Protein AF-A0A8H4B5T0-F1 (afdb_monomer)

InterPro domains:
  IPR009003 Peptidase S1, PA clan [SSF50494] (5-47)

Secondary structure (DSSP, 8-state):
----GGGTT-EEEEEETTTTEEEEEEEEEEEEEETTEEEEEEEEHHHHPPTT--PPP------------

Sequence (69 aa):
MVCSHGDSGGPVFKYDEFTSETYLIGMVFSALIENGTNYCFIHPVDAILFPGMEVMTIYNTPNISHSSD

Organism: Gigaspora margarita (NCBI:txid4874)

Solvent-accessible surface area (backbone atoms only — not comparable to full-atom values): 4662 Å² total; per-residue (Å²): 131,86,57,48,90,85,41,51,73,37,81,37,73,44,78,38,84,89,78,72,44,76,42,81,53,23,29,32,63,48,48,48,76,57,97,88,42,70,42,70,42,64,48,44,42,77,82,69,52,54,94,93,61,79,89,81,86,83,83,81,74,77,83,76,76,79,79,86,125

pLDDT: mean 81.82, std 12.54, range [51.34, 93.5]

Foldseek 3Di:
DADDAVQFQPWDWDQDPVVRDIDGQFGFHDWDQDPNDIDTDTDGPVNVDDPPDDDDDDDPPPPPPPPDD

Nearest PDB structures (foldseek):
  3po1-assembly1_C  TM=7.831E-01  e=2.790E-02  Homo sapiens
  1vit-assembly2_G  TM=7.753E-01  e=1.576E-01  Bos taurus
  1ycp-assembly2_M  TM=7.571E-01  e=3.190E-01  Bos taurus
  5jdu-assembly2_D  TM=8.114E-01  e=8.346E-01  Homo sapiens

Mean predicted aligned error: 8.65 Å

Radius of gyration: 16.9 Å; Cα contacts (8 Å, |Δi|>4): 87; chains: 1; bounding box: 40×30×48 Å

Structure (mmCIF, N/CA/C/O backbone):
data_AF-A0A8H4B5T0-F1
#
_entry.id   AF-A0A8H4B5T0-F1
#
loop_
_atom_site.group_PDB
_atom_site.id
_atom_site.type_symbol
_atom_site.label_atom_id
_atom_site.label_alt_id
_atom_site.label_comp_id
_atom_site.label_asym_id
_atom_site.label_entity_id
_atom_site.label_seq_id
_atom_site.pdbx_PDB_ins_code
_atom_site.Cartn_x
_atom_site.Cartn_y
_atom_site.Cartn_z
_atom_site.occupancy
_atom_site.B_iso_or_equiv
_atom_site.auth_seq_id
_atom_site.auth_comp_id
_atom_site.auth_asym_id
_atom_site.auth_atom_id
_atom_site.pdbx_PDB_model_num
ATOM 1 N N . MET A 1 1 ? 10.121 2.661 1.970 1.00 66.56 1 MET A N 1
ATOM 2 C CA . MET A 1 1 ? 10.135 1.227 1.607 1.00 66.56 1 MET A CA 1
ATOM 3 C C . MET A 1 1 ? 11.077 1.048 0.426 1.00 66.56 1 MET A C 1
ATOM 5 O O . MET A 1 1 ? 11.247 2.008 -0.316 1.00 66.56 1 MET A O 1
ATOM 9 N N . VAL A 1 2 ? 11.699 -0.117 0.264 1.00 73.69 2 VAL A N 1
ATOM 10 C CA . VAL A 1 2 ? 12.406 -0.466 -0.978 1.00 73.69 2 VAL A CA 1
ATOM 11 C C . VAL A 1 2 ? 11.439 -1.326 -1.781 1.00 73.69 2 VAL A C 1
ATOM 13 O O . VAL A 1 2 ? 11.030 -2.360 -1.265 1.00 73.69 2 VAL A O 1
ATOM 16 N N . CYS A 1 3 ? 11.042 -0.891 -2.980 1.00 77.25 3 CYS A N 1
ATOM 17 C CA . CYS A 1 3 ? 10.256 -1.720 -3.894 1.00 77.25 3 CYS A CA 1
ATOM 18 C C . CYS A 1 3 ? 11.165 -2.299 -4.973 1.00 77.25 3 CYS A C 1
ATOM 20 O O . CYS A 1 3 ? 12.009 -1.611 -5.552 1.00 77.25 3 CYS A O 1
ATOM 22 N N . SER A 1 4 ? 10.987 -3.575 -5.251 1.00 79.06 4 SER A N 1
ATOM 23 C CA . SER A 1 4 ? 11.701 -4.345 -6.254 1.00 79.06 4 SER A CA 1
ATOM 24 C C . SER A 1 4 ? 10.708 -4.958 -7.243 1.00 79.06 4 SER A C 1
ATOM 26 O O . SER A 1 4 ? 9.497 -4.933 -7.032 1.00 79.06 4 SER A O 1
ATOM 28 N N . HIS A 1 5 ? 11.211 -5.519 -8.345 1.00 69.00 5 HIS A N 1
ATOM 29 C CA . HIS A 1 5 ? 10.363 -6.146 -9.369 1.00 69.00 5 HIS A CA 1
ATOM 30 C C . HIS A 1 5 ? 9.467 -7.277 -8.825 1.00 69.00 5 HIS A C 1
ATOM 32 O O . HIS A 1 5 ? 8.452 -7.583 -9.442 1.00 69.00 5 HIS A O 1
ATOM 38 N N . GLY A 1 6 ? 9.816 -7.889 -7.687 1.00 79.75 6 GLY A N 1
ATOM 39 C CA . GLY A 1 6 ? 9.022 -8.950 -7.061 1.00 79.75 6 GLY A CA 1
ATOM 40 C C . GLY A 1 6 ? 7.843 -8.458 -6.220 1.00 79.75 6 GLY A C 1
ATOM 41 O O . GLY A 1 6 ? 7.023 -9.275 -5.817 1.00 79.75 6 GLY A O 1
ATOM 42 N N . ASP A 1 7 ? 7.737 -7.151 -5.971 1.00 87.12 7 ASP A N 1
ATOM 43 C CA . ASP A 1 7 ? 6.778 -6.605 -5.005 1.00 87.12 7 ASP A CA 1
ATOM 44 C C . ASP A 1 7 ? 5.440 -6.190 -5.640 1.00 87.12 7 ASP A C 1
ATOM 46 O O . ASP A 1 7 ? 4.562 -5.695 -4.938 1.00 87.12 7 ASP A O 1
ATOM 50 N N . SER A 1 8 ? 5.257 -6.378 -6.955 1.00 89.75 8 SER A N 1
ATOM 51 C CA . SER A 1 8 ? 3.993 -6.061 -7.638 1.00 89.75 8 SER A CA 1
ATOM 52 C C . SER A 1 8 ? 2.824 -6.856 -7.040 1.00 89.75 8 SER A C 1
ATOM 54 O O . SER A 1 8 ? 2.921 -8.063 -6.823 1.00 89.75 8 SER A O 1
ATOM 56 N N . GLY A 1 9 ? 1.719 -6.170 -6.747 1.00 89.00 9 GLY A N 1
ATOM 57 C CA . GLY A 1 9 ? 0.571 -6.713 -6.014 1.00 89.00 9 GLY A CA 1
ATOM 58 C C . GLY A 1 9 ? 0.744 -6.733 -4.490 1.00 89.00 9 GLY A C 1
ATOM 59 O O . GLY A 1 9 ? -0.211 -7.038 -3.778 1.00 89.00 9 GLY A O 1
ATOM 60 N N . GLY A 1 10 ? 1.924 -6.383 -3.969 1.00 89.81 10 GLY A N 1
ATOM 61 C CA . GLY A 1 10 ? 2.175 -6.280 -2.535 1.00 89.81 10 GLY A CA 1
ATOM 62 C C . GLY A 1 10 ? 1.374 -5.141 -1.885 1.00 89.81 10 GLY A C 1
ATOM 63 O O . GLY A 1 10 ? 1.261 -4.058 -2.474 1.00 89.81 10 GLY A O 1
ATOM 64 N N . PRO A 1 11 ? 0.818 -5.344 -0.675 1.00 90.25 11 PRO A N 1
ATOM 65 C CA . PRO A 1 11 ? 0.057 -4.314 0.023 1.00 90.25 11 PRO A CA 1
ATOM 66 C C . PRO A 1 11 ? 0.968 -3.202 0.553 1.00 90.25 11 PRO A C 1
ATOM 68 O O . PRO A 1 11 ? 2.059 -3.456 1.067 1.00 90.25 11 PRO A O 1
ATOM 71 N N . VAL A 1 12 ? 0.493 -1.959 0.478 1.00 90.88 12 VAL A N 1
ATOM 72 C CA . VAL A 1 12 ? 1.159 -0.794 1.068 1.00 90.88 12 VAL A CA 1
ATOM 73 C C . VAL A 1 12 ? 0.343 -0.306 2.251 1.00 90.88 12 VAL A C 1
ATOM 75 O O . VAL A 1 12 ? -0.827 0.057 2.111 1.00 90.88 12 VAL A O 1
ATOM 78 N N . PHE A 1 13 ? 0.985 -0.263 3.414 1.00 90.62 13 PHE A N 1
ATOM 79 C CA . PHE A 1 13 ? 0.359 0.157 4.657 1.00 90.62 13 PHE A CA 1
ATOM 80 C C . PHE A 1 13 ? 0.878 1.512 5.130 1.00 90.62 13 PHE A C 1
ATOM 82 O O . PHE A 1 13 ? 2.042 1.859 4.918 1.00 90.62 13 PHE A O 1
ATO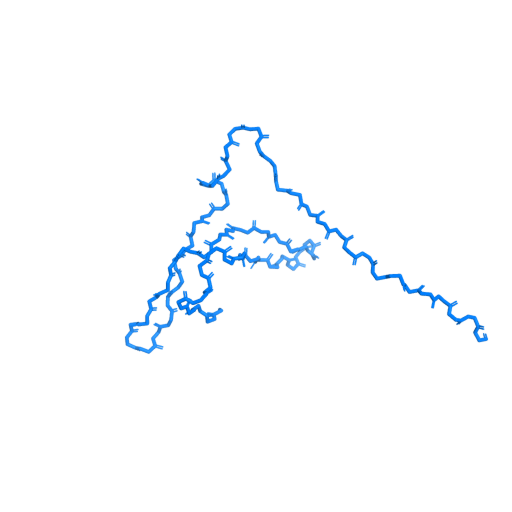M 89 N N . LYS A 1 14 ? 0.019 2.248 5.832 1.00 90.56 14 LYS A N 1
ATOM 90 C CA . LYS A 1 14 ? 0.386 3.431 6.607 1.00 90.56 14 LYS A CA 1
ATOM 91 C C . LYS A 1 14 ? -0.013 3.218 8.060 1.00 90.56 14 LYS A C 1
ATOM 93 O O . LYS A 1 14 ? -1.167 2.908 8.336 1.00 90.56 14 LYS A O 1
ATOM 98 N N . TYR A 1 15 ? 0.940 3.410 8.964 1.00 90.81 15 TYR A N 1
ATOM 99 C CA . TYR A 1 15 ? 0.661 3.494 10.391 1.00 90.81 15 TYR A CA 1
ATOM 100 C C . TYR A 1 15 ? 0.206 4.913 10.742 1.00 90.81 15 TYR A C 1
ATOM 102 O O . TYR A 1 15 ? 0.837 5.885 10.315 1.00 90.81 15 TYR A O 1
ATOM 110 N N . ASP A 1 16 ? -0.891 5.025 11.480 1.00 91.00 16 ASP A N 1
ATOM 111 C CA . ASP A 1 16 ? -1.374 6.279 12.047 1.00 91.00 16 ASP A CA 1
ATOM 112 C C . ASP A 1 16 ? -1.089 6.295 13.549 1.00 91.00 16 ASP A C 1
ATOM 114 O O . ASP A 1 16 ? -1.619 5.492 14.314 1.00 91.00 16 ASP A O 1
ATOM 118 N N . GLU A 1 17 ? -0.230 7.220 13.970 1.00 93.50 17 GLU A N 1
ATOM 119 C CA . GLU A 1 17 ? 0.182 7.351 15.366 1.00 93.50 17 GLU A CA 1
ATOM 120 C C . GLU A 1 17 ? -0.950 7.855 16.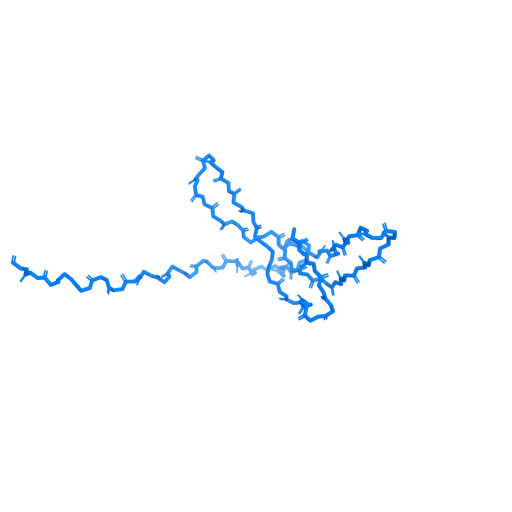274 1.00 93.50 17 GLU A C 1
ATOM 122 O O . GLU A 1 17 ? -0.936 7.571 17.471 1.00 93.50 17 GLU A O 1
ATOM 127 N N . PHE A 1 18 ? -1.945 8.569 15.734 1.00 92.31 18 PHE A N 1
ATOM 128 C CA . PHE A 1 18 ? -3.046 9.125 16.525 1.00 92.31 18 PHE A CA 1
ATOM 129 C C . PHE A 1 18 ? -4.081 8.067 16.895 1.00 92.31 18 PHE A C 1
ATOM 131 O O . PHE A 1 18 ? -4.593 8.069 18.014 1.00 92.31 18 PHE A O 1
ATOM 138 N N . THR A 1 19 ? -4.389 7.166 15.963 1.00 90.00 19 THR A N 1
ATOM 139 C CA . THR A 1 19 ? -5.344 6.070 16.180 1.00 90.00 19 THR A CA 1
ATOM 140 C C . THR A 1 19 ? -4.656 4.766 16.580 1.00 90.00 19 THR A C 1
ATOM 142 O O . THR A 1 19 ? -5.319 3.859 17.072 1.00 90.00 19 THR A O 1
ATOM 145 N N . SER A 1 20 ? -3.326 4.680 16.437 1.00 88.81 20 SER A N 1
ATOM 146 C CA . SER A 1 20 ? -2.540 3.445 16.590 1.00 88.81 20 SER A CA 1
ATOM 147 C C . SER A 1 20 ? -3.010 2.316 15.662 1.00 88.81 20 SER A C 1
ATOM 149 O O . SER A 1 20 ? -2.889 1.133 15.984 1.00 88.81 20 SER A O 1
ATOM 151 N N . GLU A 1 21 ? -3.541 2.677 14.493 1.00 85.19 21 GLU A N 1
ATOM 152 C CA . GLU A 1 21 ? -4.048 1.740 13.494 1.00 85.19 21 GLU A CA 1
ATOM 153 C C . GLU A 1 21 ? -3.133 1.670 12.267 1.00 85.19 21 GLU A C 1
ATOM 155 O O . GLU A 1 21 ? -2.386 2.593 11.938 1.00 85.19 21 GLU A O 1
ATOM 160 N N . THR A 1 22 ? -3.187 0.535 11.570 1.00 87.00 22 THR A N 1
ATOM 161 C CA . THR A 1 22 ? -2.486 0.325 10.301 1.00 87.00 22 THR A CA 1
ATOM 162 C C . THR A 1 22 ? -3.509 0.250 9.179 1.00 87.00 22 THR A C 1
ATOM 164 O O . THR A 1 22 ? -4.319 -0.674 9.138 1.00 87.00 22 THR A O 1
ATOM 167 N N . TYR A 1 23 ? -3.452 1.201 8.251 1.00 86.44 23 TYR A N 1
ATOM 168 C CA . TYR A 1 23 ? -4.378 1.292 7.126 1.00 86.44 23 TYR A CA 1
ATOM 169 C C . TYR A 1 23 ? -3.738 0.769 5.845 1.00 86.44 23 TYR A C 1
ATOM 171 O O . TYR A 1 23 ? -2.610 1.142 5.514 1.00 86.44 23 TYR A O 1
ATOM 179 N N . LEU A 1 24 ? -4.469 -0.055 5.091 1.00 88.50 24 LEU A N 1
ATOM 180 C CA . LEU A 1 24 ? -4.119 -0.374 3.708 1.00 88.50 24 LEU A CA 1
ATOM 181 C C . LEU A 1 24 ? -4.410 0.854 2.839 1.00 88.50 24 LEU A C 1
ATOM 183 O O . LEU A 1 24 ? -5.562 1.260 2.709 1.00 88.50 24 LEU A O 1
ATOM 187 N N . ILE A 1 25 ? -3.373 1.437 2.243 1.00 91.19 25 ILE A N 1
ATOM 188 C CA . ILE A 1 25 ? -3.497 2.662 1.436 1.00 91.19 25 ILE A CA 1
ATOM 189 C C . ILE A 1 25 ? -3.396 2.403 -0.069 1.00 91.19 25 ILE A C 1
ATOM 191 O O . ILE A 1 25 ? -3.769 3.259 -0.869 1.00 91.19 25 ILE A O 1
ATOM 195 N N . GLY A 1 26 ? -2.920 1.227 -0.473 1.00 92.69 26 GLY A N 1
ATOM 196 C CA . GLY A 1 26 ? -2.817 0.857 -1.877 1.00 92.69 26 GLY A CA 1
ATOM 197 C C . GLY A 1 26 ? -2.041 -0.432 -2.097 1.00 92.69 26 GLY A C 1
ATOM 198 O O . GLY A 1 26 ? -1.707 -1.147 -1.151 1.00 92.69 26 GLY A O 1
ATOM 199 N N . MET A 1 27 ? -1.739 -0.707 -3.362 1.00 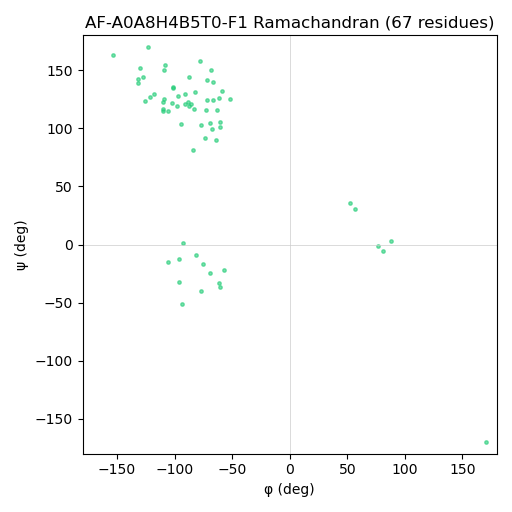92.38 27 MET A N 1
ATOM 200 C CA . MET A 1 27 ? -0.915 -1.840 -3.781 1.00 92.38 27 MET A CA 1
ATOM 201 C C . MET A 1 27 ? 0.221 -1.369 -4.682 1.00 92.38 27 MET A C 1
ATOM 203 O O . MET A 1 27 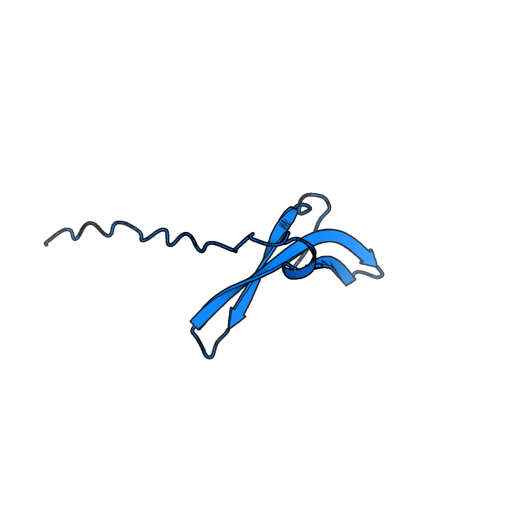? 0.050 -0.452 -5.491 1.00 92.38 27 MET A O 1
ATOM 207 N N . VAL A 1 28 ? 1.383 -2.007 -4.555 1.00 92.38 28 VAL A N 1
ATOM 208 C CA . VAL A 1 28 ? 2.523 -1.751 -5.438 1.00 92.38 28 VAL A CA 1
ATOM 209 C C . VAL A 1 28 ? 2.165 -2.213 -6.847 1.00 92.38 28 VAL A C 1
ATOM 211 O O . VAL A 1 28 ? 1.806 -3.366 -7.069 1.00 92.38 28 VAL A O 1
ATOM 214 N N . PHE A 1 29 ? 2.282 -1.310 -7.811 1.00 90.44 29 PHE A N 1
ATOM 215 C CA . PHE A 1 29 ? 2.112 -1.617 -9.226 1.00 90.44 29 PHE A CA 1
ATOM 216 C C . PHE A 1 29 ? 3.454 -1.938 -9.876 1.00 90.44 29 PHE A C 1
ATOM 218 O O . PHE A 1 29 ? 3.615 -2.970 -10.527 1.00 90.44 29 PHE A O 1
ATOM 225 N N . SER A 1 30 ? 4.424 -1.046 -9.676 1.00 90.31 30 SER A N 1
ATOM 226 C CA . SER A 1 30 ? 5.736 -1.102 -10.309 1.00 90.31 30 SER A CA 1
ATOM 227 C C . SER A 1 30 ? 6.783 -0.403 -9.444 1.00 90.31 30 SER A C 1
ATOM 229 O O . SER A 1 30 ? 6.451 0.386 -8.556 1.00 90.31 30 SER A O 1
ATOM 231 N N . ALA A 1 31 ? 8.053 -0.673 -9.727 1.00 90.38 31 ALA A N 1
ATOM 232 C CA . ALA A 1 31 ? 9.191 -0.038 -9.086 1.00 90.38 31 ALA A CA 1
ATOM 233 C C . ALA A 1 31 ? 10.198 0.445 -10.135 1.00 90.38 31 ALA A C 1
ATOM 235 O O . ALA A 1 31 ? 10.449 -0.238 -11.130 1.00 90.38 31 ALA A O 1
ATOM 236 N N . LEU A 1 32 ? 10.807 1.602 -9.887 1.00 88.81 32 LEU A N 1
ATOM 237 C CA . LEU A 1 32 ? 11.872 2.173 -10.706 1.00 88.81 32 LEU A CA 1
ATOM 238 C C . LEU A 1 32 ? 13.024 2.615 -9.807 1.00 88.81 32 LEU A C 1
ATOM 240 O O . LEU A 1 32 ? 12.803 3.187 -8.745 1.00 88.81 32 LEU A O 1
ATOM 244 N N . ILE A 1 33 ? 14.257 2.372 -10.245 1.00 88.38 33 ILE A N 1
ATOM 245 C CA . ILE A 1 33 ? 15.444 2.948 -9.615 1.00 88.38 33 ILE A CA 1
ATOM 246 C C . ILE A 1 33 ? 16.023 3.970 -10.584 1.00 88.38 33 ILE A C 1
ATOM 248 O O . ILE A 1 33 ? 16.486 3.607 -11.663 1.00 88.38 33 ILE A O 1
ATOM 252 N N . GLU A 1 34 ? 16.014 5.237 -10.190 1.00 88.94 34 GLU A N 1
ATOM 253 C CA . GLU A 1 34 ? 16.563 6.337 -10.979 1.00 88.94 34 GLU A CA 1
ATOM 254 C C . GLU A 1 34 ? 17.572 7.104 -10.123 1.00 88.94 34 GLU A C 1
ATOM 256 O O . GLU A 1 34 ? 17.262 7.536 -9.013 1.00 88.94 34 GLU A O 1
ATOM 261 N N . ASN A 1 35 ? 18.814 7.225 -10.605 1.00 89.88 35 ASN A N 1
ATOM 262 C CA . ASN A 1 35 ? 19.914 7.888 -9.888 1.00 89.88 35 ASN A CA 1
ATOM 263 C C . ASN A 1 35 ? 20.132 7.367 -8.450 1.00 89.88 35 ASN A C 1
ATOM 265 O O . ASN A 1 35 ? 20.431 8.130 -7.536 1.00 89.88 35 ASN A O 1
ATOM 269 N N . GLY A 1 36 ? 19.942 6.060 -8.233 1.00 87.56 36 GL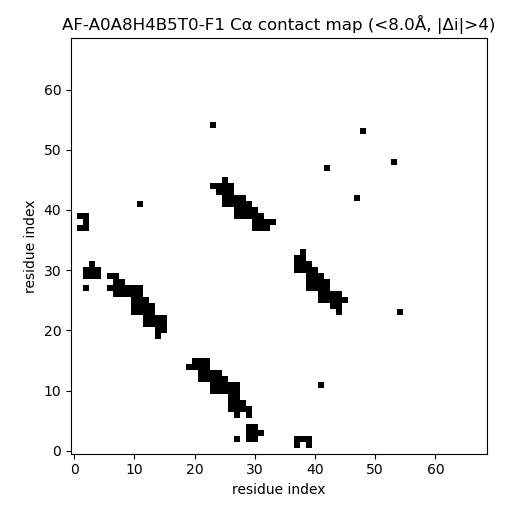Y A N 1
ATOM 270 C CA . GLY A 1 36 ? 20.048 5.430 -6.911 1.00 87.56 36 GLY A CA 1
ATOM 271 C C . GLY A 1 36 ? 18.844 5.663 -5.990 1.00 87.56 36 GLY A C 1
ATOM 272 O O . GLY A 1 36 ? 18.812 5.117 -4.890 1.00 87.56 36 GLY A O 1
ATOM 273 N N . THR A 1 37 ? 17.836 6.416 -6.436 1.00 88.75 37 THR A N 1
ATOM 274 C CA . THR A 1 37 ? 16.580 6.618 -5.708 1.00 88.75 37 THR A CA 1
ATOM 275 C C . THR A 1 37 ? 15.569 5.557 -6.121 1.00 88.75 37 THR A C 1
ATOM 277 O O . THR A 1 37 ? 15.352 5.328 -7.309 1.00 88.75 37 THR A O 1
ATOM 280 N N . ASN A 1 38 ? 14.957 4.896 -5.139 1.00 88.81 38 ASN A N 1
ATOM 281 C CA . ASN A 1 38 ? 13.919 3.896 -5.363 1.00 88.81 38 ASN A CA 1
ATOM 282 C C . ASN A 1 38 ? 12.539 4.568 -5.358 1.00 88.81 38 ASN A C 1
ATOM 284 O O . ASN A 1 38 ? 12.144 5.179 -4.364 1.00 88.81 38 ASN A O 1
ATOM 288 N N . TYR A 1 39 ? 11.822 4.439 -6.467 1.00 88.38 39 TYR A N 1
ATOM 289 C CA . TYR A 1 39 ? 10.468 4.930 -6.654 1.00 88.38 39 TYR A CA 1
ATOM 290 C C . TYR A 1 39 ? 9.503 3.752 -6.708 1.00 88.38 39 TYR A C 1
ATOM 292 O O . TYR A 1 39 ? 9.650 2.850 -7.533 1.00 88.38 39 TYR A O 1
ATOM 300 N N . CYS A 1 40 ? 8.490 3.796 -5.849 1.00 89.94 40 CYS A N 1
ATOM 301 C CA . CYS A 1 40 ? 7.379 2.857 -5.855 1.00 89.94 40 CYS A CA 1
ATOM 302 C C . CYS A 1 40 ? 6.168 3.523 -6.503 1.00 89.94 40 CYS A C 1
ATOM 304 O O . CYS A 1 40 ? 5.688 4.549 -6.018 1.00 89.94 40 CYS A O 1
ATOM 306 N N . PHE A 1 41 ? 5.646 2.926 -7.568 1.00 91.75 41 PHE A N 1
ATOM 307 C CA . PHE A 1 41 ? 4.369 3.322 -8.143 1.00 91.75 41 PHE A CA 1
ATOM 308 C C . PHE A 1 41 ? 3.262 2.542 -7.448 1.00 91.75 41 PHE A C 1
ATOM 310 O O . PHE A 1 41 ? 3.282 1.311 -7.425 1.00 91.75 41 PHE A O 1
ATOM 317 N N . ILE A 1 42 ? 2.312 3.267 -6.865 1.00 92.75 42 ILE A N 1
ATOM 318 C CA . ILE A 1 42 ? 1.257 2.707 -6.024 1.00 92.75 42 ILE A CA 1
ATOM 319 C C . ILE A 1 42 ? -0.083 2.999 -6.687 1.00 92.75 42 ILE A C 1
ATOM 321 O 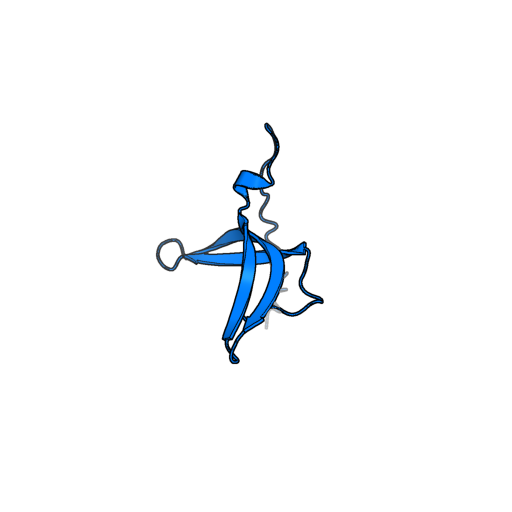O . ILE A 1 42 ? -0.367 4.150 -7.020 1.00 92.75 42 ILE A O 1
ATOM 325 N N . HIS A 1 43 ? -0.911 1.969 -6.846 1.00 93.38 43 HIS A N 1
ATOM 326 C CA . HIS A 1 43 ? -2.335 2.165 -7.087 1.00 93.38 43 HIS A CA 1
ATOM 327 C C . HIS A 1 43 ? -3.022 2.376 -5.738 1.00 93.38 43 HIS A C 1
ATOM 329 O O . HIS A 1 43 ? -2.962 1.474 -4.895 1.00 93.38 43 HIS A O 1
ATOM 335 N N . PRO A 1 44 ? -3.623 3.550 -5.492 1.00 92.12 44 PRO A N 1
ATOM 336 C CA . PRO A 1 44 ? -4.297 3.797 -4.231 1.00 92.12 44 PRO A CA 1
ATOM 337 C C . PRO A 1 44 ? -5.554 2.926 -4.125 1.00 92.12 44 PRO A C 1
ATOM 339 O O . PRO A 1 44 ? -6.134 2.511 -5.132 1.00 92.12 44 PRO A O 1
ATOM 342 N N . VAL A 1 45 ? -5.913 2.561 -2.892 1.00 89.75 45 VAL A N 1
ATOM 343 C CA . VAL A 1 45 ? -6.926 1.522 -2.640 1.00 89.75 45 VAL A CA 1
ATOM 344 C C . VAL A 1 45 ? -8.288 1.902 -3.227 1.00 89.75 45 VAL A C 1
ATOM 346 O O . VAL A 1 45 ? -8.976 1.063 -3.796 1.00 89.75 45 VAL A O 1
ATOM 349 N N . ASP A 1 46 ? -8.633 3.185 -3.176 1.00 87.50 46 ASP A N 1
ATOM 350 C CA . ASP A 1 46 ? -9.855 3.764 -3.732 1.00 87.50 46 ASP A CA 1
ATOM 351 C C . ASP A 1 46 ? -9.967 3.600 -5.255 1.00 87.50 46 ASP A C 1
ATOM 353 O O . ASP A 1 46 ? -11.064 3.402 -5.769 1.00 87.50 46 ASP A O 1
ATOM 357 N N . ALA A 1 47 ? -8.845 3.617 -5.975 1.00 86.56 47 ALA A N 1
ATOM 358 C CA . ALA A 1 47 ? -8.802 3.374 -7.414 1.00 86.56 47 ALA A CA 1
ATOM 359 C C . ALA A 1 47 ? -8.972 1.888 -7.782 1.00 86.56 47 ALA A C 1
ATOM 361 O O . ALA A 1 47 ? -9.242 1.573 -8.941 1.00 86.56 47 ALA A O 1
ATOM 362 N N . ILE A 1 48 ? -8.787 0.976 -6.821 1.00 85.81 48 ILE A N 1
ATOM 363 C CA . ILE A 1 48 ? -8.878 -0.479 -7.019 1.00 85.81 48 ILE A CA 1
ATOM 364 C C . ILE A 1 48 ? -10.268 -1.007 -6.630 1.00 85.81 48 ILE A C 1
ATOM 366 O O . ILE A 1 48 ? -10.743 -1.985 -7.207 1.00 85.81 48 ILE A O 1
ATOM 370 N N . LEU A 1 49 ? -10.919 -0.392 -5.641 1.00 85.50 49 LEU A N 1
ATOM 371 C CA . LEU A 1 49 ? -12.209 -0.849 -5.128 1.00 85.50 49 LEU A CA 1
ATOM 372 C C . LEU A 1 49 ? -13.339 -0.578 -6.131 1.00 85.50 49 LEU A C 1
ATOM 374 O O . LEU A 1 49 ? -13.596 0.558 -6.525 1.00 85.50 49 LEU A O 1
ATOM 378 N N . PHE A 1 50 ? -14.072 -1.629 -6.499 1.00 87.44 50 PHE A N 1
ATOM 379 C CA . PHE A 1 50 ? -15.333 -1.486 -7.224 1.00 87.44 50 PHE A CA 1
ATOM 380 C C . PHE A 1 50 ? -16.469 -1.083 -6.273 1.00 87.44 50 PHE A C 1
ATOM 382 O O . PHE A 1 50 ? -16.401 -1.356 -5.071 1.00 87.44 50 PHE A O 1
ATOM 389 N N . PRO A 1 51 ? -17.555 -0.479 -6.792 1.00 88.38 51 PRO A N 1
ATOM 390 C CA . PRO A 1 51 ? -18.736 -0.193 -5.987 1.00 88.38 51 PRO A CA 1
ATOM 391 C C . PRO A 1 51 ? -19.232 -1.440 -5.241 1.00 88.38 51 PRO A C 1
ATOM 393 O O . PRO A 1 51 ? -19.489 -2.475 -5.853 1.00 88.38 51 PRO A O 1
ATOM 396 N N . GLY A 1 52 ? -19.366 -1.326 -3.917 1.00 86.62 52 GLY A N 1
ATOM 397 C CA . GLY A 1 52 ? -19.787 -2.425 -3.042 1.00 86.62 52 GLY A CA 1
ATOM 398 C C . GLY A 1 52 ? -18.656 -3.321 -2.525 1.00 86.62 52 GLY A C 1
ATOM 399 O O . GLY A 1 52 ? -18.940 -4.285 -1.820 1.00 86.62 52 GLY A O 1
ATOM 400 N N . MET A 1 53 ? -17.393 -3.025 -2.847 1.00 88.25 53 MET A N 1
ATOM 401 C CA . MET A 1 53 ? -16.242 -3.653 -2.195 1.00 88.25 53 MET A CA 1
ATOM 402 C C . MET A 1 53 ? -15.833 -2.888 -0.938 1.00 88.25 53 MET A C 1
ATOM 404 O O . MET A 1 53 ? -15.851 -1.659 -0.912 1.00 88.25 53 MET A O 1
ATOM 408 N N . GLU A 1 54 ? -15.385 -3.629 0.073 1.00 79.38 54 GLU A N 1
ATOM 409 C CA . GLU A 1 54 ? -14.844 -3.086 1.317 1.00 79.38 54 GLU A CA 1
ATOM 410 C C . GLU A 1 54 ? -13.499 -3.742 1.644 1.00 79.38 54 GLU A C 1
ATOM 412 O O . GLU A 1 54 ? -13.235 -4.889 1.274 1.00 79.38 54 GLU A O 1
ATOM 417 N N . VAL A 1 55 ? -12.639 -3.005 2.349 1.00 77.94 55 VAL A N 1
ATOM 418 C CA . VAL A 1 55 ? -11.373 -3.528 2.871 1.00 77.94 55 VAL A CA 1
ATOM 419 C C . VAL A 1 55 ? -11.641 -4.142 4.240 1.00 77.94 55 VAL A C 1
ATOM 421 O O . VAL A 1 55 ? -12.062 -3.449 5.162 1.00 77.94 55 VAL A O 1
ATOM 424 N N . MET A 1 56 ? -11.382 -5.442 4.380 1.00 74.00 56 MET A N 1
ATOM 425 C CA . MET A 1 56 ? -11.512 -6.149 5.652 1.00 74.00 56 MET A CA 1
ATOM 426 C C . MET A 1 56 ? -10.155 -6.259 6.351 1.00 74.00 56 MET A C 1
ATOM 428 O O . MET A 1 56 ? -9.194 -6.777 5.782 1.00 74.00 56 MET A O 1
ATOM 432 N N . THR A 1 57 ? -10.101 -5.845 7.616 1.00 68.19 57 THR A N 1
ATOM 433 C CA . THR A 1 57 ? -8.956 -6.109 8.495 1.00 68.19 57 THR A CA 1
ATOM 434 C C . THR A 1 57 ? -9.118 -7.479 9.147 1.00 68.19 57 THR A 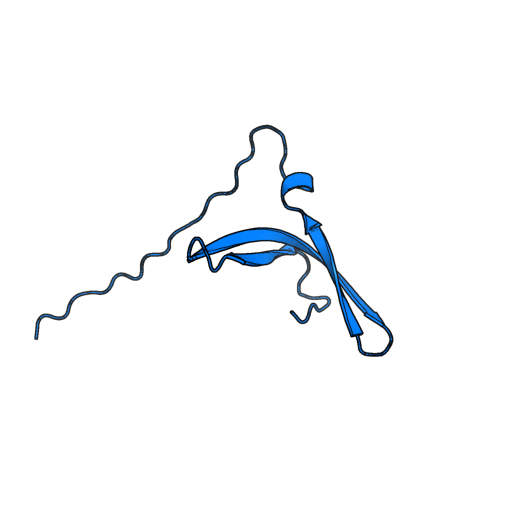C 1
ATOM 436 O O . THR A 1 57 ? -10.093 -7.724 9.856 1.00 68.19 57 THR A O 1
ATOM 439 N N . ILE A 1 58 ? -8.157 -8.380 8.933 1.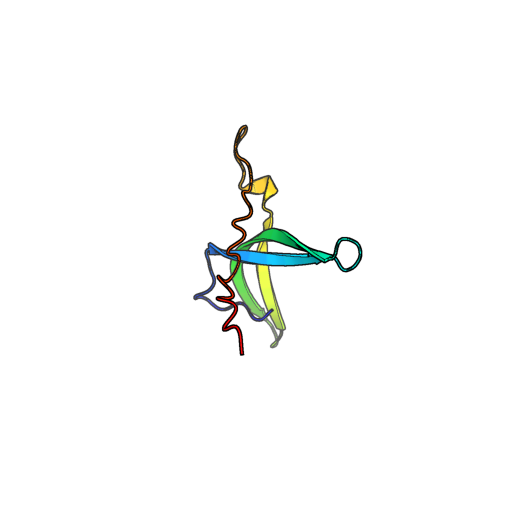00 67.88 58 ILE A N 1
ATOM 440 C CA . ILE A 1 58 ? -8.112 -9.680 9.614 1.00 67.88 58 ILE A CA 1
ATOM 441 C C . ILE A 1 58 ? -7.214 -9.535 10.845 1.00 67.88 58 ILE A C 1
ATOM 443 O O . ILE A 1 58 ? -5.989 -9.510 10.732 1.00 67.88 58 ILE A O 1
ATOM 447 N N . TYR A 1 59 ? -7.815 -9.442 12.031 1.00 63.44 59 TYR A N 1
ATOM 448 C CA . TYR A 1 59 ? -7.071 -9.468 13.289 1.00 63.44 59 TYR A CA 1
ATOM 449 C C . TYR A 1 59 ? -6.676 -10.909 13.606 1.00 63.44 59 TYR A C 1
ATOM 451 O O . TYR A 1 59 ? -7.498 -11.706 14.052 1.00 63.44 59 TYR A O 1
ATOM 459 N N . ASN A 1 60 ? -5.413 -11.257 13.368 1.00 57.94 60 ASN A N 1
ATOM 460 C CA . ASN A 1 60 ? -4.879 -12.539 13.811 1.00 57.94 60 ASN A CA 1
ATOM 461 C C . ASN A 1 60 ? -4.425 -12.395 15.269 1.00 57.94 60 ASN A C 1
ATOM 463 O O . ASN A 1 60 ? -3.256 -12.123 15.537 1.00 57.94 60 ASN A O 1
ATOM 467 N N . THR A 1 61 ? -5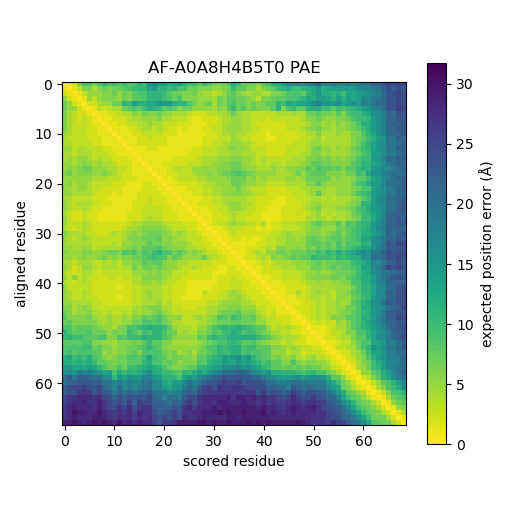.358 -12.491 16.218 1.00 59.44 61 THR A N 1
ATOM 468 C CA . THR A 1 61 ? -5.035 -12.473 17.649 1.00 59.44 61 THR A CA 1
ATOM 469 C C . THR A 1 61 ? -4.176 -13.702 17.963 1.00 59.44 61 THR A C 1
ATOM 471 O O . THR A 1 61 ? -4.661 -14.825 17.801 1.00 59.44 61 THR A O 1
ATOM 474 N N . PRO A 1 62 ? -2.905 -13.556 18.389 1.00 56.25 62 PRO A N 1
ATOM 475 C CA . PRO A 1 62 ? -2.131 -14.708 18.824 1.00 56.25 62 PRO A CA 1
ATOM 476 C C . PRO A 1 62 ? -2.838 -15.335 20.030 1.00 56.25 62 PRO A C 1
ATOM 478 O O . PRO A 1 62 ? -3.127 -14.647 21.009 1.00 56.25 62 PRO A O 1
ATOM 481 N N . ASN A 1 63 ? -3.133 -16.636 19.957 1.00 57.16 63 ASN A N 1
ATOM 482 C CA . ASN A 1 63 ? -3.589 -17.412 21.109 1.00 57.16 63 ASN A CA 1
ATOM 483 C C . ASN A 1 63 ? -2.451 -17.438 22.134 1.00 57.16 63 ASN A C 1
ATOM 485 O O . ASN A 1 63 ? -1.587 -18.312 22.094 1.00 57.16 63 ASN A O 1
ATOM 489 N N . ILE A 1 64 ? -2.427 -16.462 23.040 1.00 59.31 64 ILE A N 1
ATOM 490 C CA . ILE A 1 64 ? -1.578 -16.526 24.222 1.00 59.31 64 ILE A CA 1
ATOM 491 C C . ILE A 1 64 ? -2.251 -17.542 25.139 1.00 59.31 64 ILE A C 1
ATOM 493 O O . ILE A 1 64 ? -3.156 -17.221 25.907 1.00 59.31 64 ILE A O 1
ATOM 497 N N . SER A 1 65 ? -1.855 -18.807 25.011 1.00 55.91 65 SER A N 1
ATOM 498 C CA . SER A 1 65 ? -2.135 -19.801 26.036 1.00 55.91 65 SER A CA 1
ATOM 499 C C . SER A 1 65 ? -1.455 -19.319 27.313 1.00 55.91 65 SER A C 1
ATOM 501 O O . SER A 1 65 ? -0.230 -19.361 27.413 1.00 55.91 65 SER A O 1
ATOM 503 N N . HIS A 1 66 ? -2.239 -18.818 28.265 1.00 53.47 66 HIS A N 1
ATOM 504 C CA . HIS A 1 66 ? -1.764 -18.581 29.618 1.00 53.47 66 HIS A CA 1
ATOM 505 C C . HIS A 1 66 ? -1.307 -19.927 30.195 1.00 53.47 66 HIS A C 1
ATOM 507 O O . HIS A 1 66 ? -2.136 -20.746 30.589 1.00 53.47 66 HIS A O 1
ATOM 513 N N . SER A 1 67 ? 0.003 -20.179 30.217 1.00 55.16 67 SER A N 1
ATOM 514 C CA . SER A 1 67 ? 0.574 -21.138 31.153 1.00 55.16 67 SER A CA 1
ATOM 515 C C . SER A 1 67 ? 0.443 -20.509 32.534 1.00 55.16 67 SER A C 1
ATOM 517 O O . SER A 1 67 ? 1.106 -19.524 32.850 1.00 55.16 67 SER A O 1
ATOM 519 N N . SER A 1 68 ? -0.512 -21.009 33.309 1.00 57.03 68 SER A N 1
ATOM 520 C CA . SER A 1 68 ? -0.602 -20.746 34.737 1.00 57.03 68 SER A CA 1
ATOM 521 C C . SER A 1 68 ? 0.590 -21.416 35.420 1.00 57.03 68 SER A C 1
ATOM 523 O O . SER A 1 68 ? 0.556 -22.634 35.615 1.00 57.03 68 SER A O 1
ATOM 525 N N . ASP A 1 69 ? 1.623 -20.627 35.711 1.00 51.34 69 ASP A N 1
ATOM 526 C CA . ASP A 1 69 ? 2.652 -20.950 36.707 1.00 51.34 69 ASP A CA 1
ATOM 527 C C . ASP A 1 69 ? 2.139 -20.645 38.124 1.00 51.34 69 ASP A C 1
ATOM 529 O O . ASP A 1 69 ? 1.424 -19.624 38.292 1.00 51.34 69 ASP A O 1
#